Protein AF-A0A3C0Z5T1-F1 (afdb_monomer)

pLDDT: mean 91.41, std 8.97, range [63.25, 98.38]

Sequence (64 aa):
MKKAFIYLMTILPLASFAQQIPMFVGTYTSKTASKGIYIYNFDVKTGETTLSSTQESKDPSFLA

Nearest PDB structures (foldseek):
  3scy-assembly1_A  TM=9.213E-01  e=1.309E-02  Bacteroides fragilis NCTC 9343
  3fgb-assembly2_B  TM=9.708E-01  e=1.896E-02  Bacteroides thetaiotaomicron
  4qrj-assembly2_B  TM=9.733E-01  e=3.302E-02  Bacteroides uniformis ATCC 8492
  5c5v-assembly1_A  TM=4.145E-01  e=1.608E+00  Trypanosoma brucei brucei TREU927
  2vsz-assembly1_B-2  TM=3.366E-01  e=1.935E+00  Homo sapiens

Foldseek 3Di:
DVVVVVVVVVCVVVPDDPQWDWDKAAAAPPPDPAQGIWIWGAGNVPRDTDTDDHDGDHRPRDDD

Structure (mmCIF, N/CA/C/O backbone):
data_AF-A0A3C0Z5T1-F1
#
_entry.id   AF-A0A3C0Z5T1-F1
#
loop_
_atom_site.group_PDB
_atom_site.id
_atom_site.type_symbol
_atom_site.label_atom_id
_atom_site.label_alt_id
_atom_site.label_comp_id
_atom_site.label_asym_id
_atom_site.label_entity_id
_atom_site.label_seq_id
_atom_site.pdbx_PDB_ins_code
_atom_site.Cartn_x
_atom_site.Cartn_y
_atom_site.Cartn_z
_atom_site.occupancy
_atom_site.B_iso_or_equiv
_atom_site.auth_seq_id
_atom_site.auth_comp_id
_atom_site.auth_asym_id
_atom_site.auth_atom_id
_atom_site.pdbx_PDB_model_num
ATOM 1 N N . MET A 1 1 ? -16.010 1.708 46.097 1.00 63.25 1 MET A N 1
ATOM 2 C CA . MET A 1 1 ? -14.860 1.906 45.180 1.00 63.25 1 MET A CA 1
ATOM 3 C C . MET A 1 1 ? -14.643 0.735 44.217 1.00 63.25 1 MET A C 1
ATOM 5 O O . MET A 1 1 ? -14.608 0.978 43.022 1.00 63.25 1 MET A O 1
ATOM 9 N N . LYS A 1 2 ? -14.604 -0.530 44.674 1.00 73.69 2 LYS A N 1
ATOM 10 C CA . LYS A 1 2 ? -14.418 -1.704 43.785 1.00 73.69 2 LYS A CA 1
ATOM 11 C C . LYS A 1 2 ? -15.446 -1.828 42.644 1.00 73.69 2 LYS A C 1
ATOM 13 O O . LYS A 1 2 ? -15.067 -2.122 41.523 1.00 73.69 2 LYS A O 1
ATOM 18 N N . LYS A 1 3 ? -16.732 -1.553 42.902 1.00 80.94 3 LYS A N 1
ATOM 19 C CA . LYS A 1 3 ? -17.785 -1.627 41.867 1.00 80.94 3 LYS A CA 1
ATOM 20 C C . LYS A 1 3 ? -17.612 -0.568 40.771 1.00 80.94 3 LYS A C 1
ATOM 22 O O . LYS A 1 3 ? -17.701 -0.896 39.601 1.00 80.94 3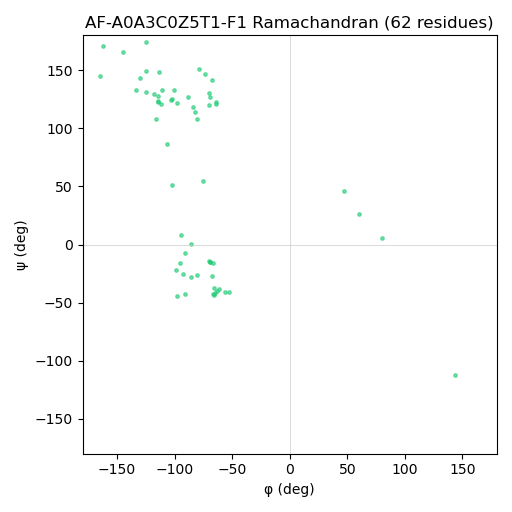 LYS A O 1
ATOM 27 N N . ALA A 1 4 ? -17.282 0.671 41.145 1.00 85.31 4 ALA A N 1
ATOM 28 C CA . ALA A 1 4 ? -16.994 1.745 40.190 1.00 85.31 4 ALA A CA 1
ATOM 29 C C . ALA A 1 4 ? -15.782 1.417 39.301 1.00 85.31 4 ALA A C 1
ATOM 31 O O . ALA A 1 4 ? -15.816 1.663 38.103 1.00 85.31 4 ALA A O 1
ATOM 32 N N . PHE A 1 5 ? -14.752 0.789 39.873 1.00 87.88 5 PHE A N 1
ATOM 33 C CA . PHE A 1 5 ? -13.588 0.318 39.123 1.00 87.88 5 PHE A CA 1
ATOM 34 C C . PHE A 1 5 ? -13.949 -0.771 38.094 1.00 87.88 5 PHE A C 1
ATOM 36 O O . PHE A 1 5 ? -13.480 -0.729 36.961 1.00 87.88 5 PHE A O 1
ATOM 43 N N . ILE A 1 6 ? -14.842 -1.700 38.454 1.00 88.56 6 ILE A N 1
ATOM 44 C CA . ILE A 1 6 ? -15.346 -2.741 37.540 1.00 88.56 6 ILE A CA 1
ATOM 45 C C . ILE A 1 6 ? -16.162 -2.128 36.388 1.00 88.56 6 ILE A C 1
ATOM 47 O O . ILE A 1 6 ? -15.990 -2.520 35.234 1.00 88.56 6 ILE A O 1
ATOM 51 N N . TYR A 1 7 ? -17.011 -1.135 36.669 1.00 89.44 7 TYR A N 1
ATOM 52 C CA . TYR A 1 7 ? -17.760 -0.428 35.623 1.00 89.44 7 TYR A CA 1
ATOM 53 C C . TYR A 1 7 ? -16.846 0.383 34.693 1.00 89.44 7 TYR A C 1
ATOM 55 O O . TYR A 1 7 ? -17.056 0.407 33.484 1.00 89.44 7 TYR A O 1
ATOM 63 N N . LEU A 1 8 ? -15.787 0.993 35.228 1.00 86.50 8 LEU A N 1
ATOM 64 C CA . LEU A 1 8 ? -14.817 1.726 34.416 1.00 86.50 8 LEU A CA 1
ATOM 65 C C . LEU A 1 8 ? -14.033 0.795 33.475 1.00 86.50 8 LEU A C 1
ATOM 67 O O . LEU A 1 8 ? -13.879 1.106 32.296 1.00 86.50 8 LEU A O 1
ATOM 71 N N . MET A 1 9 ? -13.585 -0.367 33.964 1.00 86.44 9 MET A N 1
ATOM 72 C CA . MET A 1 9 ? -12.857 -1.339 33.135 1.00 86.44 9 MET A CA 1
ATOM 73 C C . MET A 1 9 ? -13.721 -1.981 32.040 1.00 86.44 9 MET A C 1
ATOM 75 O O . MET A 1 9 ? -13.186 -2.374 31.009 1.00 86.44 9 MET A O 1
ATOM 79 N N . THR A 1 10 ? -15.038 -2.080 32.234 1.00 86.19 10 THR A N 1
ATOM 80 C CA . THR A 1 10 ? -15.949 -2.687 31.245 1.00 86.19 10 THR A CA 1
ATOM 81 C C . THR A 1 10 ? -16.324 -1.743 30.100 1.00 86.19 10 THR A C 1
ATOM 83 O O . THR A 1 10 ? -16.591 -2.219 29.001 1.00 86.19 10 THR A O 1
ATOM 86 N N . ILE A 1 11 ? -16.296 -0.423 30.311 1.00 85.69 11 ILE A N 1
ATOM 87 C CA . ILE A 1 11 ? -16.628 0.578 29.275 1.00 85.69 11 ILE A CA 1
ATOM 88 C C . ILE A 1 11 ? -15.416 0.925 28.393 1.00 85.69 11 ILE A C 1
ATOM 90 O O . ILE A 1 11 ? -15.575 1.249 27.217 1.00 85.69 11 ILE A O 1
ATOM 94 N N . LEU A 1 12 ? -14.199 0.812 28.928 1.00 81.38 12 LEU A N 1
ATOM 95 C CA . LEU A 1 12 ? -12.955 1.186 28.249 1.00 81.38 12 LEU A CA 1
ATOM 96 C C . LEU A 1 12 ? -12.725 0.569 26.842 1.00 81.38 12 LEU A C 1
ATOM 98 O O . LEU A 1 12 ? -12.271 1.302 25.963 1.00 81.38 12 LEU A O 1
ATOM 102 N N . PRO A 1 13 ? -13.034 -0.717 26.560 1.00 80.19 13 PRO A N 1
ATOM 103 C CA . PRO A 1 13 ? -12.755 -1.304 25.244 1.00 80.19 13 PRO A CA 1
ATOM 104 C C . PRO A 1 13 ? -13.631 -0.758 24.102 1.00 80.19 13 PRO A C 1
ATOM 106 O O . PRO A 1 13 ? -13.263 -0.914 22.939 1.00 80.19 13 PRO A O 1
ATOM 109 N N . LEU A 1 14 ? -14.742 -0.068 24.397 1.00 74.31 14 LEU A N 1
ATOM 110 C CA . LEU A 1 14 ? -15.606 0.555 23.379 1.00 74.31 14 LEU A CA 1
ATOM 111 C C . LEU A 1 14 ? -14.943 1.752 22.673 1.00 74.31 14 LEU A C 1
ATOM 113 O O . LEU A 1 14 ? -15.413 2.176 21.622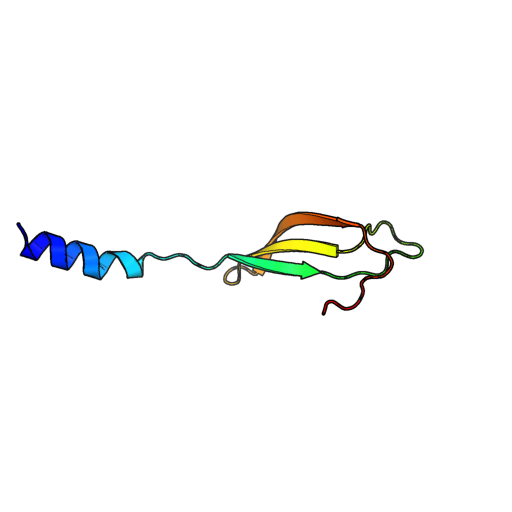 1.00 74.31 14 LEU A O 1
ATOM 117 N N . ALA A 1 15 ? -13.853 2.288 23.233 1.00 73.12 15 ALA A N 1
ATOM 118 C CA . ALA A 1 15 ? -13.087 3.394 22.660 1.00 73.12 15 ALA A CA 1
ATOM 119 C C . ALA A 1 15 ? -11.888 2.936 21.803 1.00 73.12 15 ALA A C 1
ATOM 121 O O . ALA A 1 15 ? -11.057 3.759 21.422 1.00 73.12 15 ALA A O 1
ATOM 122 N N . SER A 1 16 ? -11.756 1.635 21.521 1.00 70.38 16 SER A N 1
ATOM 123 C CA . SER A 1 16 ? -10.666 1.122 20.689 1.00 70.38 16 SER A CA 1
ATOM 124 C C . SER A 1 16 ? -10.836 1.546 19.226 1.00 70.38 16 SER A C 1
ATOM 126 O O . SER A 1 16 ? -11.814 1.194 18.565 1.00 70.38 16 SER A O 1
ATOM 128 N N . PHE A 1 17 ? -9.853 2.282 18.711 1.00 70.56 17 PHE A N 1
ATOM 129 C CA . PHE A 1 17 ? -9.755 2.693 17.314 1.00 70.56 17 PHE A CA 1
ATOM 130 C C . PHE A 1 17 ? -8.657 1.871 16.619 1.00 70.56 17 PHE A C 1
ATOM 132 O O . PHE A 1 17 ? -7.498 2.272 16.578 1.00 70.56 17 PHE A O 1
ATOM 139 N N . ALA A 1 18 ? -9.017 0.690 16.106 1.00 70.88 18 ALA A N 1
ATOM 140 C CA . ALA A 1 18 ? -8.115 -0.203 15.369 1.00 70.88 18 ALA A CA 1
ATOM 141 C C . ALA A 1 18 ? -8.338 -0.131 13.842 1.00 70.88 18 ALA A C 1
ATOM 143 O O . ALA A 1 18 ? -8.566 -1.150 13.196 1.00 70.88 18 ALA A O 1
ATOM 144 N N . GLN A 1 19 ? -8.338 1.074 13.259 1.00 84.38 19 GLN A N 1
ATOM 145 C CA . GLN A 1 19 ? -8.623 1.284 11.826 1.00 84.38 19 GLN A CA 1
ATOM 146 C C . GLN A 1 19 ? -7.381 1.253 10.923 1.00 84.38 19 GLN A C 1
ATOM 148 O O . GLN A 1 19 ? -7.523 1.285 9.706 1.00 84.38 19 GLN A O 1
ATOM 153 N N . GLN A 1 20 ? -6.178 1.197 11.491 1.00 93.69 20 GLN A N 1
ATOM 154 C CA . GLN A 1 20 ? -4.932 1.199 10.726 1.00 93.69 20 GLN A CA 1
ATOM 155 C C . GLN A 1 20 ? -4.411 -0.228 10.562 1.00 93.69 20 GLN A C 1
ATOM 157 O O . GLN A 1 20 ? -4.149 -0.906 11.558 1.00 93.69 20 GLN A O 1
ATOM 162 N N . ILE A 1 21 ? -4.243 -0.673 9.316 1.00 95.75 21 ILE A N 1
ATOM 163 C CA . ILE A 1 21 ? -3.663 -1.984 8.989 1.00 95.75 21 ILE A CA 1
ATOM 164 C C . ILE A 1 21 ? -2.463 -1.833 8.043 1.00 95.75 21 ILE A C 1
ATOM 166 O O . ILE A 1 21 ? -2.446 -0.907 7.229 1.00 95.75 21 ILE A O 1
ATOM 170 N N . PRO A 1 22 ? -1.457 -2.725 8.108 1.00 96.50 22 PRO A N 1
ATOM 171 C CA . PRO A 1 22 ? -0.377 -2.732 7.133 1.00 96.50 22 PRO A CA 1
ATOM 172 C C . PRO A 1 22 ? -0.900 -3.192 5.766 1.00 96.50 22 PRO A C 1
ATOM 174 O O . PRO A 1 22 ? -1.495 -4.263 5.642 1.00 96.50 22 PRO A O 1
ATOM 177 N N . MET A 1 23 ? -0.642 -2.398 4.733 1.00 97.19 23 MET A N 1
ATOM 178 C CA . MET A 1 23 ? -0.930 -2.731 3.340 1.00 97.19 23 MET A CA 1
ATOM 179 C C . MET A 1 23 ? 0.380 -2.861 2.567 1.00 97.19 23 MET A C 1
ATOM 181 O O . MET A 1 23 ? 1.177 -1.923 2.519 1.00 97.19 23 MET A O 1
ATOM 185 N N . PHE A 1 24 ? 0.586 -4.018 1.940 1.00 97.81 24 PHE A N 1
ATOM 186 C CA . PHE A 1 24 ? 1.780 -4.316 1.158 1.00 97.81 24 PHE A CA 1
ATOM 187 C C . PHE A 1 24 ? 1.479 -4.181 -0.333 1.00 97.81 24 PHE A C 1
ATOM 189 O O . PHE A 1 24 ? 0.560 -4.819 -0.846 1.00 97.81 24 PHE A O 1
ATOM 196 N N . VAL A 1 25 ? 2.267 -3.367 -1.033 1.00 97.81 25 VAL A N 1
ATOM 197 C CA . VAL A 1 25 ? 2.124 -3.131 -2.473 1.00 97.81 25 VAL A CA 1
ATOM 198 C C . VAL A 1 25 ? 3.370 -3.633 -3.190 1.00 97.81 25 VAL A C 1
ATOM 200 O O . VAL A 1 25 ? 4.445 -3.038 -3.090 1.00 97.81 25 VAL A O 1
ATOM 203 N N . GLY A 1 26 ? 3.205 -4.744 -3.903 1.00 97.88 26 GLY A N 1
ATOM 204 C CA . GLY A 1 26 ? 4.185 -5.295 -4.830 1.00 97.88 26 GLY A CA 1
ATOM 205 C C . GLY A 1 26 ? 4.182 -4.567 -6.177 1.00 97.88 26 GLY A C 1
ATOM 206 O O . GLY A 1 26 ? 3.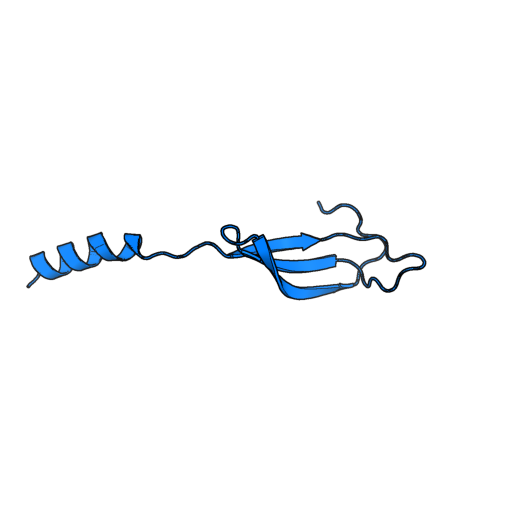157 -4.028 -6.591 1.00 97.88 26 GLY A O 1
ATOM 207 N N . THR A 1 27 ? 5.321 -4.519 -6.872 1.00 98.06 27 THR A N 1
ATOM 208 C CA . THR A 1 27 ? 5.461 -3.747 -8.122 1.00 98.06 27 THR A CA 1
ATOM 209 C C . THR A 1 27 ? 6.375 -4.426 -9.143 1.00 98.06 27 THR A C 1
ATOM 211 O O . THR A 1 27 ? 7.148 -5.321 -8.810 1.00 98.06 27 THR A 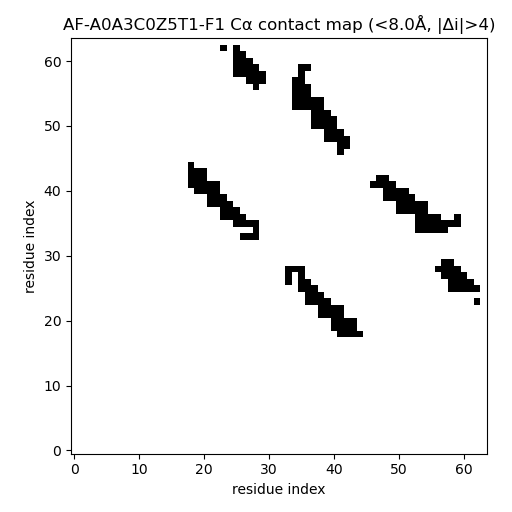O 1
ATOM 214 N N . TYR A 1 28 ? 6.331 -3.955 -10.392 1.00 97.69 28 TYR A N 1
ATOM 215 C CA . TYR A 1 28 ? 7.418 -4.153 -11.350 1.00 97.69 28 TYR A CA 1
ATOM 216 C C . TYR A 1 28 ? 8.447 -3.018 -11.217 1.00 97.69 28 TYR A C 1
ATOM 218 O O . TYR A 1 28 ? 8.114 -1.834 -11.296 1.00 97.69 28 TYR A O 1
ATOM 226 N N . THR A 1 29 ? 9.709 -3.391 -11.039 1.00 97.81 29 THR A N 1
ATOM 227 C CA . THR A 1 29 ? 10.884 -2.504 -10.940 1.00 97.81 29 THR A CA 1
ATOM 228 C C . THR A 1 29 ? 11.566 -2.269 -12.287 1.00 97.81 29 THR A C 1
ATOM 230 O O . THR A 1 29 ? 12.216 -1.248 -12.507 1.00 97.81 29 THR A O 1
ATOM 233 N N . SER A 1 30 ? 11.411 -3.201 -13.227 1.00 97.19 30 SER A N 1
ATOM 234 C CA . SER A 1 30 ? 12.025 -3.112 -14.548 1.00 97.19 30 SER A CA 1
ATOM 235 C C . SER A 1 30 ? 11.491 -1.912 -15.339 1.00 97.19 30 SER A C 1
ATOM 237 O O . SER A 1 30 ? 10.303 -1.838 -15.641 1.00 97.19 30 SER A O 1
ATOM 239 N N . LYS A 1 31 ? 12.389 -0.995 -15.731 1.00 95.31 31 LYS A N 1
ATOM 240 C CA . LYS A 1 31 ? 12.076 0.242 -16.481 1.00 95.31 31 LYS A CA 1
ATOM 241 C C . LYS A 1 31 ? 11.109 1.193 -15.750 1.00 95.31 31 LYS A C 1
ATOM 243 O O . LYS A 1 31 ? 10.428 1.983 -16.401 1.00 95.31 31 LYS A O 1
ATOM 248 N N . THR A 1 32 ? 11.059 1.145 -14.418 1.00 95.75 32 THR A N 1
ATOM 249 C CA . THR A 1 32 ? 10.279 2.077 -13.588 1.00 95.75 32 THR A CA 1
ATOM 250 C C . THR A 1 32 ? 11.173 2.753 -12.544 1.00 95.75 32 THR A C 1
ATOM 252 O O . THR A 1 32 ? 12.349 2.424 -12.409 1.00 95.75 32 THR A O 1
ATOM 255 N N . ALA A 1 33 ? 10.623 3.718 -11.802 1.00 96.81 33 ALA A N 1
ATOM 256 C CA . ALA A 1 33 ? 11.279 4.297 -10.626 1.00 96.81 33 ALA A CA 1
ATOM 257 C C . ALA A 1 33 ? 11.028 3.486 -9.338 1.00 96.81 33 ALA A C 1
ATOM 259 O O . ALA A 1 33 ? 11.472 3.887 -8.260 1.00 96.81 33 ALA A O 1
ATOM 260 N N . SER A 1 34 ? 10.276 2.383 -9.428 1.00 97.44 34 SER A N 1
ATOM 261 C CA . SER A 1 34 ? 9.952 1.567 -8.265 1.00 97.44 34 SER A CA 1
ATOM 262 C C . SER A 1 34 ? 11.191 0.870 -7.715 1.00 97.44 34 SER A C 1
ATOM 264 O O . SER A 1 34 ? 12.025 0.371 -8.469 1.00 97.44 34 SER A O 1
ATOM 266 N N . LYS A 1 35 ? 11.267 0.786 -6.387 1.00 97.50 35 LYS A N 1
ATOM 267 C CA . LYS A 1 35 ? 12.335 0.072 -5.680 1.00 97.50 35 LYS A CA 1
ATOM 268 C C . LYS A 1 35 ? 11.963 -1.361 -5.293 1.00 97.50 35 LYS A C 1
ATOM 270 O O . LYS A 1 35 ? 12.853 -2.135 -4.958 1.00 97.50 35 LYS A O 1
ATOM 275 N N . GLY A 1 36 ? 10.679 -1.724 -5.326 1.00 97.94 36 GLY A N 1
ATOM 276 C CA . GLY A 1 36 ? 10.216 -3.049 -4.907 1.00 97.94 36 GLY A CA 1
ATOM 277 C C . GLY A 1 36 ? 8.870 -3.014 -4.193 1.00 97.94 36 GLY A C 1
ATOM 278 O O . GLY A 1 36 ? 7.847 -2.746 -4.823 1.00 97.94 36 GLY A O 1
ATOM 279 N N . ILE A 1 37 ? 8.869 -3.327 -2.896 1.00 98.38 37 ILE A N 1
ATOM 280 C CA . ILE A 1 37 ? 7.663 -3.435 -2.065 1.00 98.38 37 ILE A CA 1
ATOM 281 C C . ILE A 1 37 ? 7.497 -2.162 -1.237 1.00 98.38 37 ILE A C 1
ATOM 283 O O . ILE A 1 37 ? 8.437 -1.713 -0.577 1.00 98.38 37 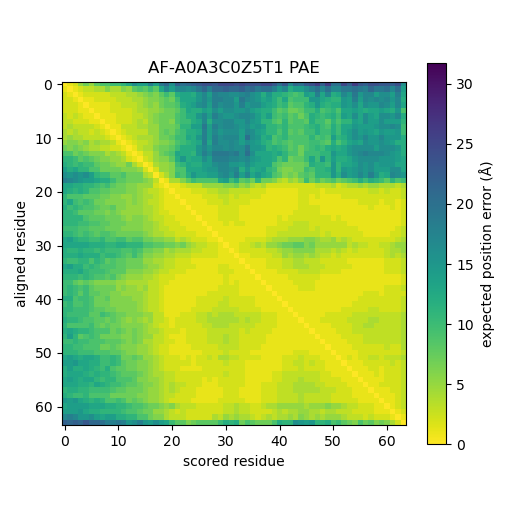ILE A O 1
ATOM 287 N N . TYR A 1 38 ? 6.287 -1.616 -1.220 1.00 98.19 38 TYR A N 1
ATOM 288 C CA . TYR A 1 38 ? 5.924 -0.473 -0.386 1.00 98.19 38 TYR A CA 1
ATOM 289 C C . TYR A 1 38 ? 4.961 -0.920 0.707 1.00 98.19 38 TYR A C 1
ATOM 291 O O . TYR A 1 38 ? 3.996 -1.634 0.433 1.00 98.19 38 TYR A O 1
ATOM 299 N N . ILE A 1 39 ? 5.232 -0.506 1.943 1.00 98.19 39 ILE A N 1
ATOM 300 C CA . ILE A 1 39 ? 4.418 -0.836 3.113 1.00 98.19 39 ILE A CA 1
ATOM 301 C C . ILE A 1 39 ? 3.751 0.448 3.580 1.00 98.19 39 ILE A C 1
ATOM 303 O O . ILE A 1 39 ? 4.433 1.421 3.913 1.00 98.19 39 ILE A O 1
ATOM 307 N N . TYR A 1 40 ? 2.425 0.448 3.609 1.00 98.06 40 TYR A N 1
ATOM 308 C CA . TYR A 1 40 ? 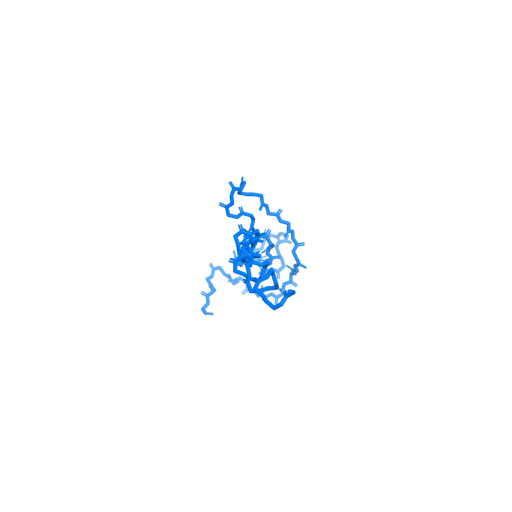1.613 1.580 4.039 1.00 98.06 40 TYR A CA 1
ATOM 309 C C . TYR A 1 40 ? 0.864 1.255 5.323 1.00 98.06 40 TYR A C 1
ATOM 311 O O . TYR A 1 40 ? 0.436 0.121 5.525 1.00 98.06 40 TYR A O 1
ATOM 319 N N . ASN A 1 41 ? 0.636 2.278 6.137 1.00 97.50 41 ASN A N 1
ATOM 320 C CA . ASN A 1 41 ? -0.456 2.274 7.099 1.00 97.50 41 ASN A CA 1
ATOM 321 C C . ASN A 1 41 ? -1.721 2.685 6.343 1.00 97.50 41 ASN A C 1
ATOM 323 O O . ASN A 1 41 ? -1.779 3.794 5.803 1.00 97.50 41 ASN A O 1
ATOM 327 N N . PHE A 1 42 ? -2.673 1.765 6.230 1.00 97.38 42 PHE A N 1
ATOM 328 C CA . PHE A 1 42 ? -3.934 1.962 5.527 1.00 97.38 42 PHE A CA 1
ATOM 329 C C . PHE A 1 42 ? -5.066 2.182 6.524 1.00 97.38 42 PHE A C 1
ATOM 331 O O . PHE A 1 42 ? -5.307 1.330 7.383 1.00 97.38 42 PHE A O 1
ATOM 338 N N . ASP A 1 43 ? -5.771 3.302 6.380 1.00 95.94 43 ASP A N 1
ATOM 339 C CA . ASP A 1 43 ? -6.994 3.582 7.119 1.00 95.94 43 ASP A CA 1
ATOM 340 C C . ASP A 1 43 ? -8.179 2.864 6.463 1.00 95.94 43 ASP A C 1
ATOM 342 O O . ASP A 1 43 ? -8.658 3.267 5.403 1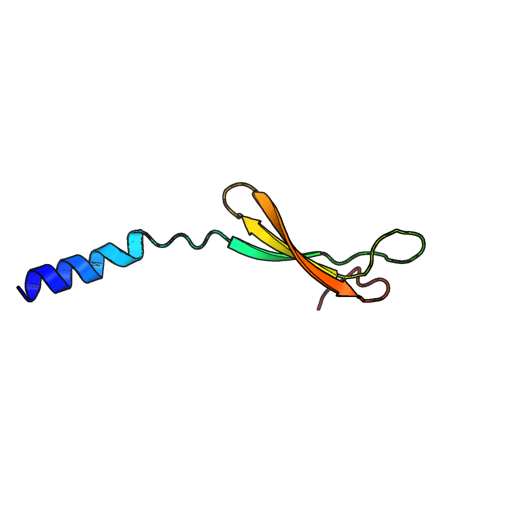.00 95.94 43 ASP A O 1
ATOM 346 N N . VAL A 1 44 ? -8.704 1.816 7.099 1.00 94.38 44 VAL A N 1
ATOM 347 C CA . VAL A 1 44 ? -9.845 1.063 6.543 1.00 94.38 44 VAL A CA 1
ATOM 348 C C . VAL A 1 44 ? -11.160 1.849 6.557 1.00 94.38 44 VAL A C 1
ATOM 350 O O . VAL A 1 44 ? -12.127 1.429 5.923 1.00 94.38 44 VAL A O 1
ATOM 353 N N . LYS A 1 45 ? -11.236 2.961 7.297 1.00 93.00 45 LYS A N 1
ATOM 354 C CA . LYS A 1 45 ? -12.435 3.798 7.406 1.00 93.00 45 LYS A CA 1
ATOM 355 C C . LYS A 1 45 ? -12.438 4.906 6.354 1.00 93.00 45 LYS A C 1
ATOM 357 O O . LYS A 1 45 ? -13.497 5.175 5.789 1.00 93.00 45 LYS A O 1
ATOM 362 N N . THR A 1 46 ? -11.303 5.564 6.125 1.00 95.06 46 THR A N 1
ATOM 363 C CA . THR A 1 46 ? -11.190 6.690 5.177 1.00 95.06 46 THR A CA 1
ATOM 364 C C . THR A 1 46 ? -10.622 6.280 3.821 1.00 95.06 46 THR A C 1
ATOM 366 O O . THR A 1 46 ? -10.865 6.967 2.831 1.00 95.06 46 THR A O 1
ATOM 369 N N . GLY A 1 47 ? -9.897 5.162 3.750 1.00 95.06 47 GLY A N 1
ATOM 370 C CA . GLY A 1 47 ? -9.158 4.733 2.564 1.00 95.06 47 GLY A CA 1
ATOM 371 C C . GLY A 1 47 ? -7.811 5.441 2.383 1.00 95.06 47 GLY A C 1
ATOM 372 O O . GLY A 1 47 ? -7.151 5.243 1.364 1.00 95.06 47 GLY A O 1
ATOM 373 N N . GLU A 1 48 ? -7.393 6.273 3.338 1.00 97.31 48 GLU A N 1
ATOM 374 C CA . GLU A 1 48 ? -6.119 6.988 3.272 1.00 97.31 48 GLU A CA 1
ATOM 375 C C . GLU A 1 48 ? -4.928 6.053 3.523 1.00 97.31 48 GLU A C 1
ATOM 377 O O . GLU A 1 48 ? -4.995 5.110 4.312 1.00 97.31 48 GLU A O 1
ATOM 382 N N . THR A 1 49 ? -3.802 6.336 2.866 1.00 97.56 49 THR A N 1
ATOM 383 C CA . THR A 1 49 ? -2.557 5.571 3.011 1.00 97.56 49 THR A CA 1
ATOM 384 C C . THR A 1 49 ? -1.407 6.483 3.399 1.00 97.56 49 THR A C 1
ATOM 386 O O . THR A 1 49 ? -1.149 7.473 2.714 1.00 97.56 49 THR A O 1
ATOM 389 N N . THR A 1 50 ? -0.646 6.102 4.421 1.00 97.38 50 THR A N 1
ATOM 390 C CA . THR A 1 50 ? 0.620 6.761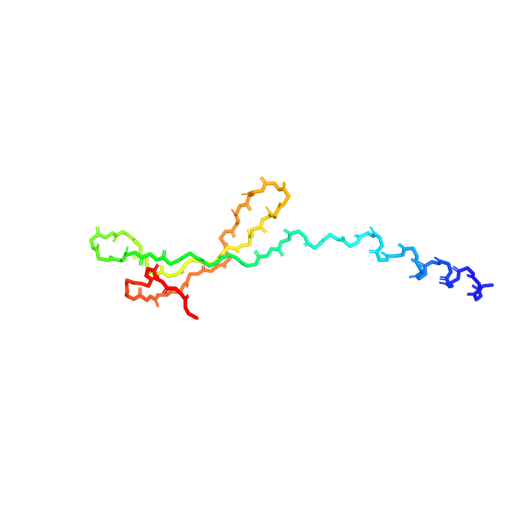 4.774 1.00 97.38 50 THR A CA 1
ATOM 391 C C . THR A 1 50 ? 1.775 5.792 4.567 1.00 97.38 50 THR A C 1
ATOM 393 O O . THR A 1 50 ? 1.731 4.673 5.072 1.00 97.38 50 THR A O 1
ATOM 396 N N . LEU A 1 51 ? 2.809 6.194 3.819 1.00 98.00 51 LEU A N 1
ATOM 397 C CA . LEU A 1 51 ? 3.978 5.341 3.591 1.00 98.00 51 LEU A CA 1
ATOM 398 C C . LEU A 1 51 ? 4.701 5.088 4.918 1.00 98.00 51 LEU A C 1
ATOM 400 O O . LEU A 1 51 ? 5.133 6.030 5.580 1.00 98.00 51 LEU A O 1
ATOM 404 N N . SER A 1 52 ? 4.844 3.817 5.282 1.00 97.75 52 SER A N 1
ATOM 405 C CA . SER A 1 52 ? 5.543 3.388 6.493 1.00 97.75 52 SER A CA 1
ATOM 406 C C . SER A 1 52 ? 6.979 2.966 6.195 1.00 97.75 52 SER A C 1
ATOM 408 O O . SER A 1 52 ? 7.886 3.322 6.944 1.00 97.75 52 SER A O 1
ATOM 410 N N . SER A 1 53 ? 7.208 2.193 5.130 1.00 98.00 53 SER A N 1
ATOM 411 C CA . SER A 1 53 ? 8.552 1.756 4.734 1.00 98.00 53 SER A CA 1
ATOM 412 C C . SER A 1 53 ? 8.603 1.260 3.286 1.00 98.00 53 SER A C 1
ATOM 414 O O . SER A 1 53 ? 7.587 1.110 2.603 1.00 98.00 53 SER A O 1
ATOM 416 N N . THR A 1 54 ? 9.818 1.031 2.791 1.00 98.25 54 THR A N 1
ATOM 417 C CA . THR A 1 54 ? 10.078 0.483 1.457 1.00 98.25 54 THR A CA 1
ATOM 418 C C . THR A 1 54 ? 11.122 -0.614 1.570 1.00 98.25 54 THR A C 1
ATOM 420 O O . THR A 1 54 ? 12.149 -0.421 2.218 1.00 98.25 54 THR A O 1
ATOM 423 N N . GLN A 1 55 ? 10.859 -1.746 0.926 1.00 97.69 55 GLN A N 1
ATO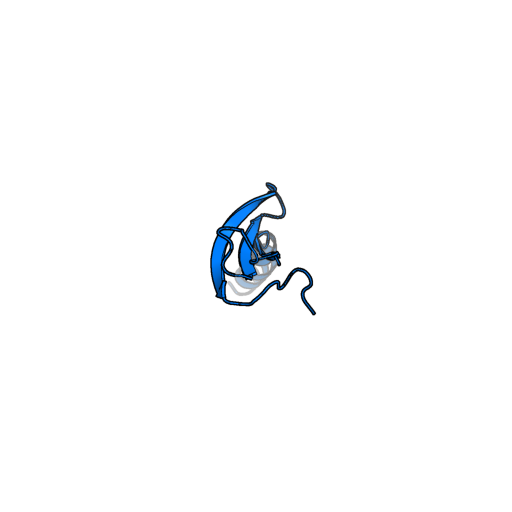M 424 C CA . GLN A 1 55 ? 11.771 -2.875 0.850 1.00 97.69 55 GLN A CA 1
ATOM 425 C C . GLN A 1 55 ? 12.217 -3.065 -0.597 1.00 97.69 55 GLN A C 1
ATOM 427 O O . GLN A 1 55 ? 11.392 -3.258 -1.494 1.00 97.69 55 GLN A O 1
ATOM 432 N N . GLU A 1 56 ? 13.529 -3.018 -0.823 1.00 97.75 56 GLU A N 1
ATOM 433 C CA . GLU A 1 56 ? 14.084 -3.254 -2.152 1.00 97.75 56 GLU A CA 1
ATOM 434 C C . GLU A 1 56 ? 13.930 -4.725 -2.544 1.00 97.75 56 GLU A C 1
ATOM 436 O O . GLU A 1 56 ? 14.247 -5.622 -1.759 1.00 97.75 56 GLU A O 1
ATOM 441 N N . SER A 1 57 ? 13.400 -4.966 -3.743 1.00 96.69 57 SER A N 1
ATOM 442 C CA . SER A 1 57 ? 13.230 -6.299 -4.327 1.00 96.69 57 SER A CA 1
ATOM 443 C C . SER A 1 57 ? 12.957 -6.175 -5.824 1.00 96.69 57 SER A C 1
ATOM 445 O O . SER A 1 57 ? 12.294 -5.232 -6.252 1.00 96.69 57 SER A O 1
ATOM 447 N N . LYS A 1 58 ? 13.454 -7.120 -6.629 1.00 97.31 58 LYS A N 1
ATOM 448 C CA . LYS A 1 58 ? 13.301 -7.095 -8.088 1.00 97.31 58 LYS A CA 1
ATOM 449 C C . LYS A 1 58 ? 11.959 -7.693 -8.506 1.00 97.31 58 LYS A C 1
ATOM 451 O O . LYS A 1 58 ? 11.713 -8.874 -8.290 1.00 97.31 58 LYS A O 1
ATOM 456 N N . ASP A 1 59 ? 11.141 -6.868 -9.153 1.00 96.88 59 ASP A N 1
ATOM 457 C CA . ASP A 1 59 ? 9.834 -7.221 -9.724 1.00 96.88 59 ASP A CA 1
ATOM 458 C C . ASP A 1 59 ? 8.890 -8.028 -8.786 1.00 96.88 59 ASP A C 1
ATOM 460 O O . ASP A 1 59 ? 8.283 -9.006 -9.240 1.00 96.88 59 ASP A O 1
ATOM 464 N N . PRO A 1 60 ? 8.711 -7.645 -7.497 1.00 97.00 60 PRO A N 1
ATOM 465 C CA . PRO A 1 60 ? 7.855 -8.344 -6.533 1.00 97.00 60 PRO A CA 1
ATOM 466 C C . PRO A 1 60 ? 6.362 -8.075 -6.789 1.00 97.00 60 PRO A C 1
ATOM 468 O O . PRO A 1 60 ? 5.646 -7.594 -5.920 1.00 97.00 60 PRO A O 1
ATOM 471 N N . SER A 1 61 ? 5.884 -8.337 -8.002 1.00 92.56 61 SER A N 1
ATOM 472 C CA . SER A 1 61 ? 4.500 -8.081 -8.430 1.00 92.56 61 SER A CA 1
ATOM 473 C C . SER A 1 61 ? 3.452 -8.948 -7.715 1.00 92.56 61 SER A C 1
ATOM 475 O O . SER A 1 61 ? 2.270 -8.614 -7.727 1.00 92.56 61 SER A O 1
ATOM 477 N N . PHE A 1 62 ? 3.883 -10.023 -7.053 1.00 94.12 62 PHE A N 1
ATOM 478 C CA . PHE A 1 62 ? 3.077 -10.870 -6.180 1.00 94.12 62 PHE A CA 1
ATOM 479 C C . PHE A 1 62 ? 3.796 -11.060 -4.840 1.00 94.12 62 PHE A C 1
ATOM 481 O O . PHE A 1 62 ? 5.023 -11.174 -4.808 1.00 94.12 62 PHE A O 1
ATOM 488 N N . LEU A 1 63 ? 3.030 -11.095 -3.749 1.00 90.88 63 LEU A N 1
ATOM 489 C CA . LEU A 1 63 ? 3.521 -11.250 -2.380 1.00 90.88 63 LEU A CA 1
ATOM 490 C C . LEU A 1 63 ? 2.937 -12.548 -1.802 1.00 90.88 63 LEU A C 1
ATOM 492 O O . LEU A 1 63 ? 1.732 -12.765 -1.924 1.00 90.88 63 LEU A O 1
ATOM 496 N N . ALA A 1 64 ? 3.789 -13.403 -1.227 1.00 76.88 64 ALA A N 1
ATOM 497 C CA . ALA A 1 64 ? 3.440 -14.710 -0.659 1.00 76.88 64 ALA A CA 1
ATOM 498 C C . ALA A 1 64 ? 3.583 -14.723 0.866 1.00 76.88 64 ALA A C 1
ATOM 500 O O . ALA A 1 64 ? 4.423 -13.945 1.376 1.00 76.88 64 ALA A O 1
#

Secondary structure (DSSP, 8-state):
-HHHHHHHHHHGGGG----EEEEEE----TTSS--EEEEEEEETTT--EEEEEEEE-SS--S--

Mean predicted aligned error: 6.06 Å

Solvent-accessible surface area (backbone atoms only — not comparable to full-atom values): 3922 Å² total; per-residue (Å²): 110,72,66,61,52,53,56,53,66,68,56,55,70,80,72,66,82,86,46,70,43,86,42,78,45,49,26,66,23,82,97,49,92,51,58,18,35,39,35,23,42,30,29,77,83,81,71,49,72,45,85,70,49,75,45,79,42,86,49,33,62,71,86,134

Radius of gyration: 19.8 Å; Cα contacts (8 Å, |Δi|>4): 100; chains: 1; bounding box: 32×22×62 Å